Protein AF-A0A6B2TA87-F1 (afdb_monomer)

Radius of gyration: 15.41 Å; Cα contacts (8 Å, |Δi|>4): 138; chains: 1; bounding box: 38×28×46 Å

Solvent-accessible surface area (backbone atoms only — not comparable to full-atom values): 5506 Å² total; per-residue (Å²): 137,85,82,89,66,57,70,67,60,50,50,54,53,44,52,53,22,32,55,46,12,49,78,71,78,37,100,35,28,32,53,64,64,62,96,83,54,87,27,35,56,26,38,23,38,39,38,63,99,89,50,76,52,74,33,77,47,74,37,75,50,93,98,49,95,60,69,35,66,26,54,46,49,91,39,85,91,14,58,59,29,56,63,52,28,55,51,56,48,48,68,73,74,108

Secondary structure (DSSP, 8-state):
----S-HHHHHHHHHHHHHHHHHTT-SSEEEE--TTS-SSEEEEEEE-SS-EEEEEEE---TT--SPPP-TTTTSGGGTTSTTHHHHHHHHHH-

Sequence (94 aa):
SRRALDPQVAQEVADALRTAGKRMGVDVAAGRTGDQDRLRSAWFAGFSKDLSTAVTLFRLRPGEPQLLPLSGVAGKKSERGNVLPPRIWKEYEG

Mean predicted aligned error: 5.76 Å

Nearest PDB structures (foldseek):
  6od1-assembly1_B  TM=3.935E-01  e=6.612E-01  Escherichia coli K-12
  7obr-assembly1_t  TM=3.635E-01  e=7.073E-01  Canis lupus familiaris
  2ywq-assembly1_A  TM=4.211E-01  e=7.475E+00  Thermus thermophilus HB8
  1o8v-assembly1_A  TM=4.256E-01  e=4.360E+00  Echinococcus granulosus
  7uy5-assembly1_E  TM=3.720E-01  e=6.532E+00  Tetrahymena thermophila

pLDDT: mean 83.93, std 9.57, range [57.03, 97.19]

Foldseek 3Di:
DDDPDDPVVVVVLQVVQCVVQVVVVHRWRKDWDDPPPQQQKIKMWTDDPPDTDIDMDHDDDPPDPDTDHLQQPVHDVCRRNHVPHVVVVVVVVD

Structure (mmCIF, N/CA/C/O backbone):
data_AF-A0A6B2TA87-F1
#
_entry.id   AF-A0A6B2TA87-F1
#
loop_
_atom_site.group_PDB
_atom_site.id
_atom_site.type_symbol
_atom_site.label_atom_id
_atom_site.label_alt_id
_atom_site.label_comp_id
_atom_site.label_asym_id
_atom_site.label_entity_id
_atom_site.label_seq_id
_atom_site.pdbx_PDB_ins_code
_atom_site.Cartn_x
_atom_site.Cartn_y
_atom_site.Cartn_z
_atom_site.occupancy
_atom_site.B_iso_or_equiv
_atom_site.auth_seq_id
_atom_site.auth_comp_id
_atom_site.auth_asym_id
_atom_site.auth_atom_id
_atom_site.pdbx_PDB_model_num
ATOM 1 N N . SER A 1 1 ? -6.951 -7.588 -26.548 1.00 71.06 1 SER A N 1
ATOM 2 C CA . SER A 1 1 ? -6.954 -6.680 -25.381 1.00 71.06 1 SER A CA 1
ATOM 3 C C . SER A 1 1 ? -6.574 -5.279 -25.844 1.00 71.06 1 SER A C 1
ATOM 5 O O . SER A 1 1 ? -5.799 -5.154 -26.786 1.00 71.06 1 SER A O 1
ATOM 7 N N . ARG A 1 2 ? -7.142 -4.219 -25.251 1.00 90.44 2 ARG A N 1
ATOM 8 C CA . ARG A 1 2 ? -6.767 -2.827 -25.561 1.00 90.44 2 ARG A CA 1
ATOM 9 C C . ARG A 1 2 ? -5.613 -2.413 -24.649 1.00 90.44 2 ARG A C 1
ATOM 11 O O . ARG A 1 2 ? -5.714 -2.576 -23.437 1.00 90.44 2 ARG A O 1
ATOM 18 N N . ARG A 1 3 ? -4.526 -1.894 -25.223 1.00 92.69 3 ARG A N 1
ATOM 19 C CA . ARG A 1 3 ? -3.390 -1.363 -24.459 1.00 92.69 3 ARG A CA 1
ATOM 20 C C . ARG A 1 3 ? -3.819 -0.071 -23.750 1.00 92.69 3 ARG A C 1
ATOM 22 O O . ARG A 1 3 ? -4.302 0.843 -24.412 1.00 92.69 3 ARG A O 1
ATOM 29 N N . ALA A 1 4 ? -3.670 -0.024 -22.425 1.00 93.81 4 ALA A N 1
ATOM 30 C CA . ALA A 1 4 ? -4.055 1.132 -21.609 1.00 93.81 4 ALA A CA 1
ATOM 31 C C . ALA A 1 4 ? -2.977 2.230 -21.579 1.00 93.81 4 ALA A C 1
ATOM 33 O O . ALA A 1 4 ? -3.314 3.408 -21.572 1.00 93.81 4 ALA A O 1
ATOM 34 N N . LEU A 1 5 ? -1.698 1.839 -21.590 1.00 94.56 5 LEU A N 1
ATOM 35 C CA . LEU A 1 5 ? -0.539 2.733 -21.568 1.00 94.56 5 LEU A CA 1
ATOM 36 C C . LEU A 1 5 ? 0.515 2.271 -22.574 1.00 94.56 5 LEU A C 1
ATOM 38 O O . LEU A 1 5 ? 0.646 1.073 -22.845 1.00 94.56 5 LEU A O 1
ATOM 42 N N . ASP A 1 6 ? 1.289 3.221 -23.088 1.00 97.19 6 ASP A N 1
ATOM 43 C CA . ASP A 1 6 ? 2.517 2.925 -23.820 1.00 97.19 6 ASP A CA 1
ATOM 44 C C . ASP A 1 6 ? 3.481 2.079 -22.949 1.00 97.19 6 ASP A C 1
ATOM 46 O O . ASP A 1 6 ? 3.550 2.313 -21.736 1.00 97.19 6 ASP A O 1
ATOM 50 N N . PRO A 1 7 ? 4.197 1.076 -23.507 1.00 95.62 7 PRO A N 1
ATOM 51 C CA . PRO A 1 7 ? 5.132 0.255 -22.736 1.00 95.62 7 PRO A CA 1
ATOM 52 C C . PRO A 1 7 ? 6.176 1.059 -21.959 1.00 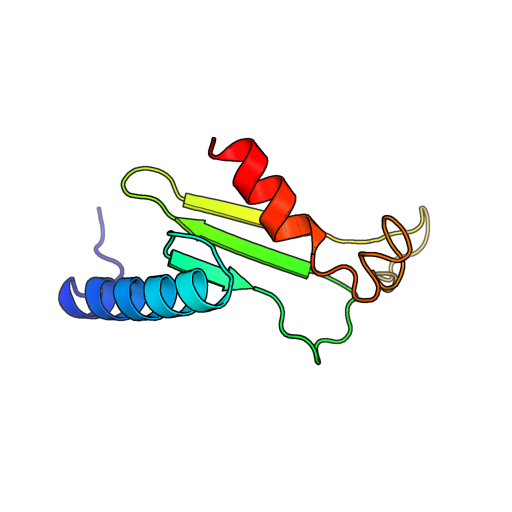95.62 7 PRO A C 1
ATOM 54 O O . PRO A 1 7 ? 6.492 0.696 -20.828 1.00 95.62 7 PRO A O 1
ATOM 57 N N . GLN A 1 8 ? 6.699 2.136 -22.548 1.00 96.56 8 GLN A N 1
ATOM 58 C CA . GLN A 1 8 ? 7.712 2.964 -21.908 1.00 96.56 8 GLN A CA 1
ATOM 59 C C . GLN A 1 8 ? 7.116 3.692 -20.701 1.00 96.56 8 GLN A C 1
ATOM 61 O O . GLN A 1 8 ? 7.682 3.645 -19.612 1.00 96.56 8 GLN A O 1
ATOM 66 N N . VAL A 1 9 ? 5.920 4.264 -20.858 1.00 96.50 9 VAL A N 1
ATOM 67 C CA . VAL A 1 9 ? 5.199 4.924 -19.757 1.00 96.50 9 VAL A CA 1
ATOM 68 C C . VAL A 1 9 ? 4.907 3.937 -18.625 1.00 96.50 9 VAL A C 1
ATOM 70 O O . VAL A 1 9 ? 5.097 4.256 -17.453 1.00 96.50 9 VAL A O 1
ATOM 73 N N . ALA A 1 10 ? 4.478 2.716 -18.954 1.00 93.31 10 ALA A N 1
ATOM 74 C CA . ALA A 1 10 ? 4.232 1.683 -17.950 1.00 93.31 10 ALA A CA 1
ATOM 75 C C . ALA A 1 10 ? 5.509 1.316 -17.172 1.00 93.31 10 ALA A C 1
ATOM 77 O O . ALA A 1 10 ? 5.457 1.140 -15.953 1.00 93.31 10 ALA A O 1
ATOM 78 N N . GLN A 1 11 ? 6.651 1.237 -17.859 1.00 94.06 11 GLN A N 1
ATOM 79 C CA . GLN A 1 11 ? 7.940 0.942 -17.240 1.00 94.06 11 GLN A CA 1
ATOM 80 C C . GLN A 1 11 ? 8.400 2.072 -16.308 1.00 94.06 11 GLN A C 1
ATOM 82 O O . GLN A 1 11 ? 8.776 1.807 -15.167 1.00 94.06 11 GLN A O 1
ATOM 87 N N . GLU A 1 12 ? 8.298 3.328 -16.745 1.00 95.62 12 GLU A N 1
ATOM 88 C CA . GLU A 1 12 ? 8.670 4.495 -15.935 1.00 95.62 12 GLU A CA 1
ATOM 89 C C . GLU A 1 12 ? 7.821 4.598 -14.657 1.00 95.62 12 GLU A C 1
ATOM 91 O O . GLU A 1 12 ? 8.350 4.811 -13.562 1.00 95.62 12 GLU A O 1
ATOM 96 N N . VAL A 1 13 ? 6.507 4.363 -14.765 1.00 92.69 13 VAL A N 1
ATOM 97 C CA . VAL A 1 13 ? 5.605 4.307 -13.604 1.00 92.69 13 VAL A CA 1
ATOM 98 C C . VAL A 1 13 ? 6.002 3.173 -12.656 1.00 92.69 13 VAL A C 1
ATOM 100 O O . VAL A 1 13 ? 6.033 3.368 -11.437 1.00 92.69 13 VAL A O 1
ATOM 103 N N . ALA A 1 14 ? 6.341 1.998 -13.193 1.00 91.81 14 ALA A N 1
ATOM 104 C CA . ALA A 1 14 ? 6.765 0.868 -12.379 1.00 91.81 14 ALA A CA 1
ATOM 105 C C . ALA A 1 14 ? 8.052 1.166 -11.601 1.00 91.81 14 ALA A C 1
ATOM 107 O O . ALA A 1 14 ? 8.134 0.865 -10.409 1.00 91.81 14 ALA A O 1
ATOM 108 N N . ASP A 1 15 ? 9.037 1.800 -12.231 1.00 92.81 15 ASP A N 1
ATOM 109 C CA . ASP A 1 15 ? 10.311 2.127 -11.589 1.00 92.81 15 ASP A CA 1
ATOM 110 C C . ASP A 1 15 ? 10.171 3.227 -10.530 1.00 92.81 15 ASP A C 1
ATOM 112 O O . ASP A 1 15 ? 10.767 3.136 -9.445 1.00 92.81 15 ASP A O 1
ATOM 116 N N . ALA A 1 16 ? 9.309 4.217 -10.777 1.00 92.19 16 ALA A N 1
ATOM 117 C CA . ALA A 1 16 ? 8.949 5.219 -9.778 1.00 92.19 16 ALA A CA 1
ATOM 118 C C . ALA A 1 16 ? 8.307 4.570 -8.538 1.00 92.19 16 ALA A C 1
ATOM 120 O O . ALA A 1 16 ? 8.702 4.855 -7.402 1.00 92.19 16 ALA A O 1
ATOM 121 N N . LEU A 1 17 ? 7.369 3.641 -8.742 1.00 90.94 17 LEU A N 1
ATOM 122 C CA . LEU A 1 17 ? 6.702 2.930 -7.653 1.00 90.94 17 LEU A CA 1
ATOM 123 C C . LEU A 1 17 ? 7.642 1.965 -6.914 1.00 90.94 17 LEU A C 1
ATOM 125 O O . LEU A 1 17 ? 7.544 1.857 -5.693 1.00 90.94 17 LEU A O 1
ATOM 129 N N . ARG A 1 18 ? 8.588 1.299 -7.594 1.00 90.06 18 ARG A N 1
ATOM 130 C CA . ARG A 1 18 ? 9.631 0.484 -6.930 1.00 90.06 18 ARG A CA 1
ATOM 131 C C . ARG A 1 18 ? 10.527 1.340 -6.045 1.00 90.06 18 ARG A C 1
ATOM 133 O O . ARG A 1 18 ? 10.874 0.943 -4.936 1.00 90.06 18 ARG A O 1
ATOM 140 N N . THR A 1 19 ? 10.884 2.534 -6.511 1.00 90.31 19 THR A N 1
ATOM 141 C CA . THR A 1 19 ? 11.660 3.494 -5.716 1.00 90.31 19 THR A CA 1
ATOM 142 C C . THR A 1 19 ? 10.887 3.931 -4.472 1.00 90.31 19 THR A C 1
ATOM 144 O O . THR A 1 19 ? 11.461 4.008 -3.383 1.00 90.31 19 THR A O 1
ATOM 147 N N . ALA A 1 20 ? 9.582 4.178 -4.607 1.00 86.44 20 ALA A N 1
ATOM 148 C CA . ALA A 1 20 ? 8.713 4.482 -3.476 1.00 86.44 20 ALA A CA 1
ATOM 149 C C . ALA A 1 20 ? 8.628 3.309 -2.485 1.00 86.44 20 ALA A C 1
ATOM 151 O O . ALA A 1 20 ? 8.805 3.528 -1.287 1.00 86.44 20 ALA A O 1
ATOM 152 N N . GLY A 1 21 ? 8.457 2.076 -2.971 1.00 83.81 21 GLY A N 1
ATOM 153 C CA . GLY A 1 21 ? 8.450 0.871 -2.139 1.00 83.81 21 GLY A CA 1
ATOM 154 C C . GLY A 1 21 ? 9.741 0.685 -1.344 1.00 83.81 21 GLY A C 1
ATOM 155 O O . GLY A 1 21 ? 9.692 0.526 -0.124 1.00 83.81 21 GLY A O 1
ATOM 156 N N . LYS A 1 22 ? 10.908 0.839 -1.983 1.00 85.69 22 LYS A N 1
ATOM 157 C CA . LYS A 1 22 ? 12.212 0.752 -1.298 1.00 85.69 22 LYS A CA 1
ATOM 158 C C . LYS A 1 22 ? 12.335 1.745 -0.144 1.00 85.69 22 LYS A C 1
ATOM 160 O O . LYS A 1 22 ? 12.799 1.384 0.934 1.00 85.69 22 LYS A O 1
ATOM 165 N N . ARG A 1 23 ? 11.864 2.986 -0.324 1.00 82.31 23 ARG A N 1
ATOM 166 C CA . ARG A 1 23 ? 11.827 4.003 0.752 1.00 82.31 23 ARG A CA 1
ATOM 167 C C . ARG A 1 23 ? 10.900 3.618 1.908 1.00 82.31 23 ARG A C 1
ATOM 169 O O . ARG A 1 23 ? 11.056 4.137 3.007 1.00 82.31 23 ARG A O 1
ATOM 176 N N . MET A 1 24 ? 9.943 2.729 1.662 1.00 75.19 24 MET A N 1
ATOM 177 C CA . MET A 1 24 ? 9.028 2.172 2.659 1.00 75.19 24 MET A CA 1
ATOM 178 C C . MET A 1 24 ? 9.521 0.834 3.237 1.00 75.19 24 MET A C 1
ATOM 180 O O . MET A 1 24 ? 8.827 0.250 4.066 1.00 75.19 24 MET A O 1
ATOM 184 N N . GLY A 1 25 ? 10.701 0.350 2.827 1.00 77.44 25 GLY A N 1
ATOM 185 C CA . GLY A 1 25 ? 11.256 -0.930 3.271 1.00 77.44 25 GLY A CA 1
ATOM 186 C C . GLY A 1 25 ? 10.563 -2.154 2.666 1.00 77.44 25 GLY A C 1
ATOM 187 O O . GLY A 1 25 ? 10.550 -3.211 3.296 1.00 77.44 25 GLY A O 1
ATOM 188 N N . VAL A 1 26 ? 9.956 -2.014 1.482 1.00 75.12 26 VAL A N 1
ATOM 189 C CA . VAL A 1 26 ? 9.337 -3.120 0.736 1.00 75.12 26 VAL A CA 1
ATOM 190 C C . VAL A 1 26 ? 9.925 -3.216 -0.674 1.00 75.12 26 VAL A C 1
ATOM 192 O O . VAL A 1 26 ? 10.066 -2.209 -1.364 1.00 75.12 26 VAL A O 1
ATOM 195 N N . ASP A 1 27 ? 10.244 -4.427 -1.129 1.00 75.75 27 ASP A N 1
ATOM 196 C CA . ASP A 1 27 ? 10.870 -4.674 -2.441 1.00 75.75 27 ASP A CA 1
ATOM 197 C C . ASP A 1 27 ? 9.845 -4.823 -3.578 1.00 75.75 27 ASP A C 1
ATOM 199 O O . ASP A 1 27 ? 9.991 -5.639 -4.487 1.00 75.75 27 ASP A O 1
ATOM 203 N N . VAL A 1 28 ? 8.785 -4.014 -3.540 1.00 78.12 28 VAL A N 1
ATOM 204 C CA . VAL A 1 28 ? 7.710 -4.018 -4.540 1.00 78.12 28 VAL A CA 1
ATOM 205 C C . VAL A 1 28 ? 7.370 -2.610 -4.991 1.00 78.12 28 VAL A C 1
ATOM 207 O O . VAL A 1 28 ? 7.673 -1.626 -4.318 1.00 78.12 28 VAL A O 1
ATOM 210 N N . ALA A 1 29 ? 6.739 -2.498 -6.155 1.00 75.25 29 ALA A N 1
ATOM 211 C CA . ALA A 1 29 ? 6.230 -1.225 -6.628 1.00 75.25 29 ALA A CA 1
ATOM 212 C C . ALA A 1 29 ? 4.998 -0.840 -5.810 1.00 75.25 29 ALA A C 1
ATOM 214 O O . ALA A 1 29 ? 4.021 -1.578 -5.855 1.00 75.25 29 ALA A O 1
ATOM 215 N N . ALA A 1 30 ? 5.036 0.269 -5.063 1.00 77.00 30 ALA A N 1
ATOM 216 C CA . ALA A 1 30 ? 3.969 0.588 -4.118 1.00 77.00 30 ALA A CA 1
ATOM 217 C C . ALA A 1 30 ? 3.643 2.079 -3.970 1.00 77.00 30 ALA A C 1
ATOM 219 O O . ALA A 1 30 ? 4.512 2.948 -4.050 1.00 77.00 30 ALA A O 1
ATOM 220 N N . GLY A 1 31 ? 2.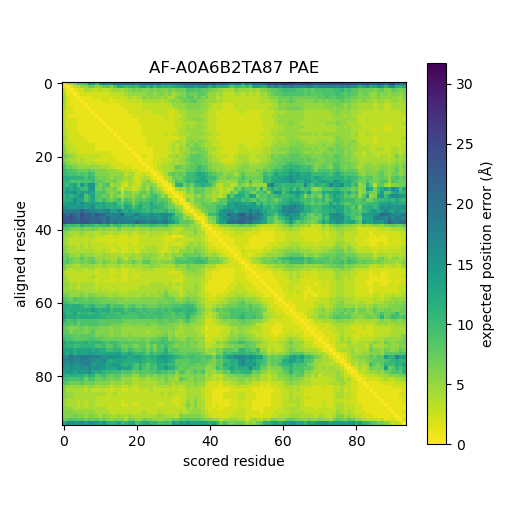372 2.353 -3.674 1.00 72.12 31 GLY A N 1
ATOM 221 C CA . GLY A 1 31 ? 1.877 3.639 -3.186 1.00 72.12 31 GLY A CA 1
ATOM 222 C C . GLY A 1 31 ? 1.124 3.467 -1.867 1.00 72.12 31 GLY A C 1
ATOM 223 O O . GLY A 1 31 ? 0.579 2.395 -1.592 1.00 72.12 31 GLY A O 1
ATOM 224 N N . ARG A 1 32 ? 1.071 4.527 -1.052 1.00 75.00 32 ARG A N 1
ATOM 225 C CA . ARG A 1 32 ? 0.300 4.540 0.198 1.00 75.00 32 ARG A CA 1
ATOM 226 C C . ARG A 1 32 ? -0.293 5.908 0.507 1.00 75.00 32 ARG A C 1
ATOM 228 O O . ARG A 1 32 ? 0.199 6.930 0.031 1.00 75.00 32 ARG A O 1
ATOM 235 N N . THR A 1 33 ? -1.265 5.928 1.414 1.00 72.06 33 THR A N 1
ATOM 236 C CA . THR A 1 33 ? -1.733 7.158 2.074 1.00 72.06 33 THR A CA 1
ATOM 237 C C . THR A 1 33 ? -0.580 7.886 2.762 1.00 72.06 33 THR A C 1
ATOM 239 O O . THR A 1 33 ? 0.158 7.272 3.535 1.00 72.06 33 THR A O 1
ATOM 242 N N . GLY A 1 34 ? -0.437 9.188 2.503 1.00 62.91 34 GLY A N 1
ATOM 243 C CA . GLY A 1 34 ? 0.578 10.042 3.116 1.00 62.91 34 GLY A CA 1
ATOM 244 C C . GLY A 1 34 ? 0.293 10.376 4.583 1.00 62.91 34 GLY A C 1
ATOM 245 O O . GLY A 1 34 ? -0.779 10.129 5.125 1.00 62.91 34 GLY A O 1
ATOM 246 N N . ASP A 1 35 ? 1.282 10.972 5.233 1.00 63.69 35 ASP A N 1
ATOM 247 C CA . ASP A 1 35 ? 1.267 11.268 6.668 1.00 63.69 35 ASP A CA 1
ATOM 248 C C . ASP A 1 35 ? 0.395 12.474 7.068 1.00 63.69 35 ASP A C 1
ATOM 250 O O . ASP A 1 35 ? 0.117 12.657 8.251 1.00 63.69 35 ASP A O 1
ATOM 254 N N . GLN A 1 36 ? -0.032 13.270 6.081 1.00 59.53 36 GLN A N 1
ATOM 255 C CA . GLN A 1 36 ? -0.855 14.481 6.228 1.00 59.53 36 GLN A CA 1
ATOM 256 C C . GLN A 1 36 ? -2.322 14.271 5.818 1.00 59.53 36 GLN A C 1
ATOM 258 O O . GLN A 1 36 ? -3.112 15.213 5.819 1.00 59.53 36 GLN A O 1
ATOM 263 N N . ASP A 1 37 ? -2.692 13.052 5.422 1.00 59.03 37 ASP A N 1
ATOM 264 C CA . ASP A 1 37 ? -4.054 12.758 4.987 1.00 59.03 37 ASP A CA 1
ATOM 265 C C . ASP A 1 37 ? -5.008 12.749 6.190 1.00 59.03 37 ASP A C 1
ATOM 267 O O . ASP A 1 37 ? -4.591 12.421 7.298 1.00 59.03 37 ASP A O 1
ATOM 271 N N . ARG A 1 38 ? -6.302 13.066 6.025 1.00 57.03 38 ARG A N 1
ATOM 272 C CA . ARG A 1 38 ? -7.253 13.203 7.165 1.00 57.03 38 ARG A CA 1
ATOM 273 C C . ARG A 1 38 ? -7.617 11.869 7.851 1.00 57.03 38 ARG A C 1
ATOM 275 O O . ARG A 1 38 ? -8.594 11.807 8.595 1.00 57.03 38 ARG A O 1
ATOM 282 N N . LEU A 1 39 ? -6.836 10.814 7.604 1.00 65.50 39 LEU A N 1
ATOM 283 C CA . LEU A 1 39 ? -6.818 9.491 8.242 1.00 65.50 39 LEU A CA 1
ATOM 284 C C . LEU A 1 39 ? -8.180 8.798 8.385 1.00 65.50 39 LEU A C 1
ATOM 286 O O . LEU A 1 39 ? -8.319 7.913 9.218 1.00 65.50 39 LEU A O 1
ATOM 290 N N . ARG A 1 40 ? -9.205 9.166 7.613 1.00 80.44 40 ARG A N 1
ATOM 291 C CA . ARG A 1 40 ? -10.501 8.453 7.611 1.00 80.44 40 ARG A CA 1
ATOM 292 C C . ARG A 1 40 ? -10.479 7.194 6.742 1.00 80.44 40 ARG A C 1
ATOM 294 O O . ARG A 1 40 ? -11.340 6.330 6.874 1.00 80.44 40 ARG A O 1
ATOM 301 N N . SER A 1 41 ? -9.466 7.087 5.892 1.00 84.75 41 SER A N 1
ATOM 302 C CA . SER A 1 41 ? -9.137 5.910 5.103 1.00 84.75 41 SER A CA 1
ATOM 303 C C . SER A 1 41 ? -7.624 5.783 5.001 1.00 84.75 41 SER A C 1
ATOM 305 O O . SER A 1 41 ? -6.919 6.793 4.977 1.00 84.75 41 SER A O 1
ATOM 307 N N . ALA A 1 42 ? -7.136 4.553 4.917 1.00 87.44 42 ALA A N 1
ATOM 308 C CA . ALA A 1 42 ? -5.744 4.263 4.615 1.00 87.44 42 ALA A CA 1
ATOM 309 C C . ALA A 1 42 ? -5.687 3.206 3.519 1.00 87.44 42 ALA A C 1
ATOM 311 O O . ALA A 1 42 ? -6.488 2.276 3.523 1.00 87.44 42 ALA A O 1
ATOM 312 N N . TRP A 1 43 ? -4.741 3.326 2.600 1.00 89.00 43 TRP A N 1
ATOM 313 C CA . TRP A 1 43 ? -4.582 2.394 1.496 1.00 89.00 43 TRP A CA 1
ATOM 314 C C . TRP A 1 43 ? -3.114 2.059 1.261 1.00 89.00 43 TRP A C 1
ATOM 316 O O . TRP A 1 43 ? -2.214 2.851 1.562 1.00 89.00 43 TRP A O 1
ATOM 326 N N . PHE A 1 44 ? -2.905 0.872 0.710 1.00 89.69 44 PHE A N 1
ATOM 327 C CA . PHE A 1 44 ? -1.653 0.421 0.134 1.00 89.69 44 PHE A CA 1
ATOM 328 C C . PHE A 1 44 ? -1.978 -0.347 -1.142 1.00 89.69 44 PHE A C 1
ATOM 330 O O . PHE A 1 44 ? -2.806 -1.257 -1.126 1.00 89.69 44 PHE A O 1
ATOM 337 N N . ALA A 1 45 ? -1.344 0.027 -2.244 1.00 91.81 45 ALA A N 1
ATOM 338 C CA . ALA A 1 45 ? -1.447 -0.699 -3.500 1.00 91.81 45 ALA A CA 1
ATOM 339 C C . ALA A 1 45 ? -0.043 -1.082 -3.932 1.00 91.81 45 ALA A C 1
ATOM 341 O O . ALA A 1 45 ? 0.829 -0.212 -3.990 1.00 91.81 45 ALA A O 1
ATOM 342 N N . GLY A 1 46 ? 0.155 -2.367 -4.209 1.00 90.44 46 GLY A N 1
ATOM 343 C CA . GLY A 1 46 ? 1.436 -2.909 -4.622 1.00 90.44 46 GLY A CA 1
ATOM 344 C C . GLY A 1 46 ? 1.290 -3.960 -5.710 1.00 90.44 46 GLY A C 1
ATOM 345 O O . GLY A 1 46 ? 0.238 -4.592 -5.830 1.00 90.44 46 GLY A O 1
ATOM 346 N N . PHE A 1 47 ? 2.343 -4.139 -6.503 1.00 89.12 47 PHE A N 1
ATOM 347 C CA . PHE A 1 47 ? 2.401 -5.219 -7.483 1.00 89.12 47 PHE A CA 1
ATOM 348 C C . PHE A 1 47 ? 3.763 -5.916 -7.512 1.00 89.12 47 PHE A C 1
ATOM 350 O O . PHE A 1 47 ? 4.820 -5.284 -7.388 1.00 89.12 47 PHE A O 1
ATOM 357 N N . SER A 1 48 ? 3.705 -7.232 -7.705 1.00 84.00 48 SER A N 1
ATOM 358 C CA . SER A 1 48 ? 4.814 -8.107 -8.075 1.00 84.00 48 SER A CA 1
ATOM 359 C C . SER A 1 48 ? 4.773 -8.381 -9.589 1.00 84.00 48 SER A C 1
ATOM 361 O O . SER A 1 48 ? 4.086 -7.685 -10.337 1.00 84.00 48 SER A O 1
ATOM 363 N N . LYS A 1 49 ? 5.547 -9.357 -10.082 1.00 81.81 49 LYS A N 1
ATOM 364 C CA . LYS A 1 49 ? 5.589 -9.672 -11.521 1.00 81.81 49 LYS A CA 1
ATOM 365 C C . LYS A 1 49 ? 4.229 -10.141 -12.051 1.00 81.81 49 LYS A C 1
ATOM 367 O O . LYS A 1 49 ? 3.837 -9.728 -13.139 1.00 81.81 49 LYS A O 1
ATOM 372 N N . ASP A 1 50 ? 3.535 -10.968 -11.272 1.00 85.06 50 ASP A N 1
ATOM 373 C CA . ASP A 1 50 ? 2.351 -11.701 -11.729 1.00 85.06 50 ASP A CA 1
ATOM 374 C C . ASP A 1 50 ? 1.086 -11.371 -10.913 1.00 85.06 50 ASP A C 1
ATOM 376 O O . ASP A 1 50 ? -0.012 -11.777 -11.292 1.00 85.06 50 ASP A O 1
ATOM 380 N N . LEU A 1 51 ? 1.211 -10.605 -9.819 1.00 88.75 51 LEU A N 1
ATOM 381 C CA . LEU A 1 51 ? 0.106 -10.264 -8.924 1.00 88.75 51 LEU A CA 1
ATOM 382 C C . LEU A 1 51 ? 0.064 -8.761 -8.624 1.00 88.75 51 LEU A C 1
ATOM 384 O O . LEU A 1 51 ? 1.081 -8.121 -8.369 1.00 88.75 51 LEU A O 1
ATOM 388 N N . SER A 1 52 ? -1.140 -8.195 -8.663 1.00 91.50 52 SER A N 1
ATOM 389 C CA . SER A 1 52 ? -1.432 -6.845 -8.179 1.00 91.50 52 SER A CA 1
ATOM 390 C C . SER A 1 52 ? -2.439 -6.940 -7.045 1.00 91.50 52 SER A C 1
ATOM 392 O O . SER A 1 52 ? -3.534 -7.463 -7.248 1.00 91.50 52 SER A O 1
ATOM 394 N N . THR A 1 53 ? -2.100 -6.377 -5.889 1.00 92.94 53 THR A N 1
ATOM 395 C CA . THR A 1 53 ? -2.979 -6.376 -4.716 1.00 92.94 53 THR A CA 1
ATOM 396 C C . THR A 1 53 ? -3.148 -4.955 -4.193 1.00 92.94 53 THR A C 1
ATOM 398 O O . THR A 1 53 ? -2.186 -4.200 -4.033 1.00 92.94 53 THR A O 1
ATOM 401 N N . ALA A 1 54 ? -4.393 -4.585 -3.900 1.00 93.69 54 ALA A N 1
ATOM 402 C CA . ALA A 1 54 ? -4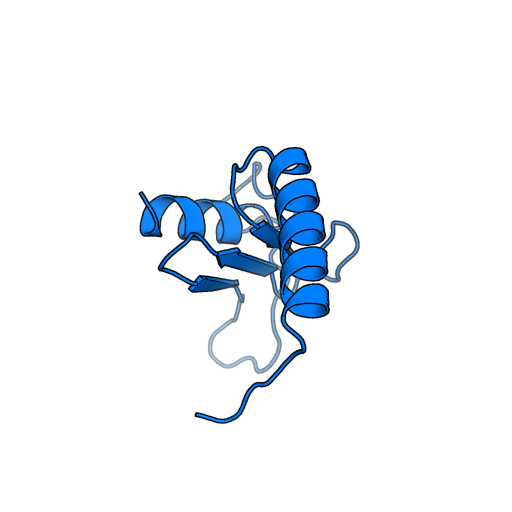.740 -3.317 -3.275 1.00 93.69 54 ALA A CA 1
ATOM 403 C C . ALA A 1 54 ? -5.503 -3.574 -1.975 1.00 93.69 54 ALA A C 1
ATOM 405 O O . ALA A 1 54 ? -6.509 -4.281 -1.961 1.00 93.69 54 ALA A O 1
ATOM 406 N N . VAL A 1 55 ? -5.029 -2.975 -0.886 1.00 92.44 55 VAL A N 1
ATOM 407 C CA . VAL A 1 55 ? -5.658 -3.031 0.433 1.00 92.44 55 VAL A CA 1
ATOM 408 C C . VAL A 1 55 ? -6.107 -1.630 0.812 1.00 92.44 55 VAL A C 1
ATOM 410 O O . VAL A 1 55 ? -5.294 -0.707 0.869 1.00 92.44 55 VAL A O 1
ATOM 413 N N . THR A 1 56 ? -7.387 -1.488 1.142 1.00 92.38 56 THR A N 1
ATOM 414 C CA . THR A 1 56 ? -7.953 -0.248 1.678 1.00 92.38 56 THR A CA 1
ATOM 415 C C . THR A 1 56 ? -8.640 -0.532 3.005 1.00 92.38 56 THR A C 1
ATOM 417 O O . THR A 1 56 ? -9.378 -1.503 3.144 1.00 92.38 56 THR A O 1
ATOM 420 N N . LEU A 1 57 ? -8.399 0.336 3.981 1.00 90.31 57 LEU A N 1
ATOM 421 C CA . LEU A 1 57 ? -8.961 0.278 5.316 1.00 90.31 57 LEU A CA 1
ATOM 422 C C . LEU A 1 57 ? -9.848 1.495 5.571 1.00 90.31 57 LEU A C 1
ATOM 424 O O . LEU A 1 57 ? -9.454 2.638 5.328 1.00 90.31 57 LEU A O 1
ATOM 428 N N . PHE A 1 58 ? -11.011 1.224 6.151 1.00 89.88 58 PHE A N 1
ATOM 429 C CA . PHE A 1 58 ? -11.978 2.204 6.627 1.00 89.88 58 PHE A CA 1
ATOM 430 C C . PHE A 1 58 ? -12.364 1.886 8.071 1.00 89.88 58 PHE A C 1
ATOM 432 O O . PHE A 1 58 ? -12.268 0.739 8.510 1.00 89.88 58 PHE A O 1
ATOM 439 N N . ARG A 1 59 ? -12.849 2.891 8.803 1.00 89.00 59 ARG A N 1
ATOM 440 C CA . ARG A 1 59 ? -13.464 2.698 10.119 1.00 89.00 59 ARG A CA 1
ATOM 441 C C . ARG A 1 59 ? -14.852 3.308 10.129 1.00 89.00 59 ARG A C 1
ATOM 443 O O . ARG A 1 59 ? -15.029 4.478 9.802 1.00 89.00 59 ARG A O 1
ATOM 450 N N . LEU A 1 60 ? -15.819 2.504 10.544 1.00 90.75 60 LEU A N 1
ATOM 451 C CA . LEU A 1 60 ? -17.235 2.845 10.577 1.00 90.75 60 LEU A CA 1
ATOM 452 C C . LEU A 1 60 ? -17.807 2.502 11.953 1.00 90.75 60 LEU A C 1
ATOM 454 O O . LEU A 1 60 ? -17.294 1.616 12.642 1.00 90.75 60 LEU A O 1
ATOM 458 N N . ARG A 1 61 ? -18.878 3.195 12.341 1.00 90.12 61 ARG A N 1
ATOM 459 C CA . ARG A 1 61 ? -19.762 2.779 13.432 1.00 90.12 61 ARG A CA 1
ATOM 460 C C . ARG A 1 61 ? -21.107 2.373 12.820 1.00 90.12 61 ARG A C 1
ATOM 462 O O . ARG A 1 61 ? -21.601 3.10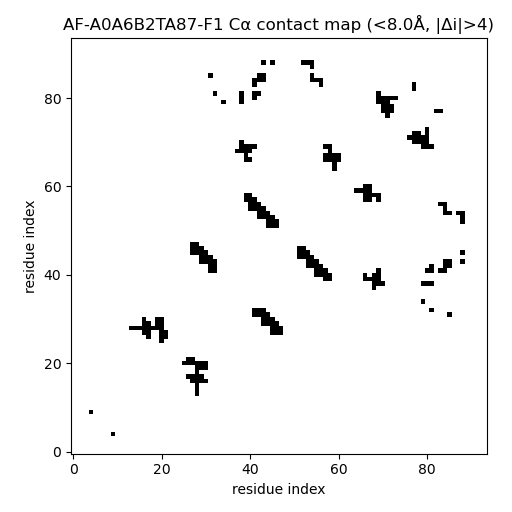7 11.967 1.00 90.12 61 ARG A O 1
ATOM 469 N N . PRO A 1 62 ? -21.705 1.238 13.222 1.00 92.25 62 PRO A N 1
ATOM 470 C CA . PRO A 1 62 ? -23.031 0.859 12.744 1.00 92.25 62 PRO A CA 1
ATOM 471 C C . PRO A 1 62 ? -24.053 1.983 12.959 1.00 92.25 62 PRO A C 1
ATOM 473 O O . PRO A 1 62 ? -24.092 2.580 14.032 1.00 92.25 62 PRO A O 1
ATOM 476 N N . GLY A 1 63 ? -24.860 2.270 11.937 1.00 92.38 63 GLY A N 1
ATOM 477 C CA . GLY A 1 63 ? -25.879 3.325 11.979 1.00 92.38 63 GLY A CA 1
ATOM 478 C C . GLY A 1 63 ? -25.368 4.752 11.741 1.00 92.38 63 GLY A C 1
ATOM 479 O O . GLY A 1 63 ? -26.187 5.660 11.643 1.00 92.38 63 GLY A O 1
ATOM 480 N N . GLU A 1 64 ? -24.056 4.971 11.596 1.00 90.19 64 GLU A N 1
ATOM 481 C CA . GLU A 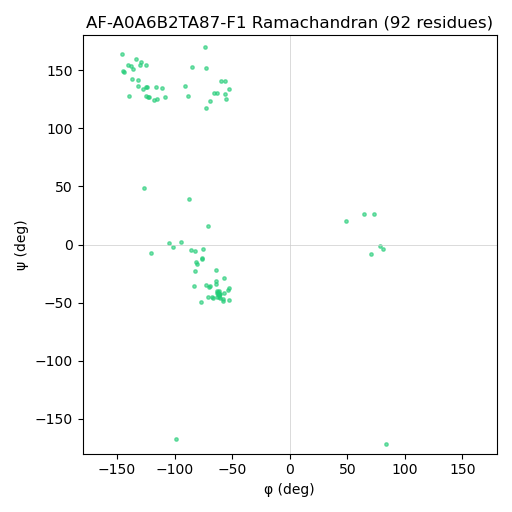1 64 ? -23.490 6.285 11.262 1.00 90.19 64 GLU A CA 1
ATOM 482 C C . GLU A 1 64 ? -22.959 6.312 9.817 1.00 90.19 64 GLU A C 1
ATOM 484 O O . GLU A 1 64 ? -22.133 5.468 9.461 1.00 90.19 64 GLU A O 1
ATOM 489 N N . PRO A 1 65 ? -23.368 7.284 8.975 1.00 86.69 65 PRO A N 1
ATOM 490 C CA . PRO A 1 65 ? -22.920 7.341 7.580 1.00 86.69 65 PRO A CA 1
ATOM 491 C C . PRO A 1 65 ? -21.483 7.868 7.406 1.00 86.69 65 PRO A C 1
ATOM 493 O O . PRO A 1 65 ? -20.909 7.770 6.323 1.00 86.69 65 PRO A O 1
ATOM 496 N N . GLN A 1 66 ? -20.882 8.435 8.454 1.00 87.75 66 GLN A N 1
ATOM 497 C CA . GLN A 1 66 ? -19.557 9.051 8.411 1.00 87.75 66 GLN A CA 1
ATOM 498 C C . GLN A 1 66 ? -18.420 8.076 8.741 1.00 87.75 66 GLN A C 1
ATOM 500 O O . GLN A 1 66 ? -18.446 7.358 9.740 1.00 87.75 66 GLN A O 1
ATOM 505 N N . LEU A 1 67 ? -17.344 8.153 7.951 1.00 88.19 67 LEU A N 1
ATOM 506 C CA . LEU A 1 67 ? -16.072 7.508 8.273 1.00 88.19 67 LEU A CA 1
ATOM 507 C C . LEU A 1 67 ? -15.440 8.128 9.523 1.00 88.19 67 LEU A C 1
ATOM 509 O O . LEU A 1 67 ? -15.265 9.350 9.619 1.00 88.19 67 LEU A O 1
ATOM 513 N N . LEU A 1 68 ? -15.038 7.262 10.446 1.00 88.00 68 LEU A N 1
ATOM 514 C CA . LEU A 1 68 ? -14.306 7.627 11.649 1.00 88.00 68 LEU A CA 1
ATOM 515 C C . LEU A 1 68 ? -12.797 7.724 11.362 1.00 88.00 68 LEU A C 1
ATOM 517 O O . LEU A 1 68 ? -12.287 7.015 10.493 1.00 88.00 68 LEU A O 1
ATOM 521 N N . PRO A 1 69 ? -12.046 8.541 12.121 1.00 85.88 69 PRO A N 1
ATOM 522 C CA . PRO A 1 69 ? -10.589 8.552 12.041 1.00 85.88 69 PRO A CA 1
ATOM 523 C C . PRO A 1 69 ? -9.976 7.185 12.386 1.00 85.88 69 PRO A C 1
ATOM 525 O O . PRO A 1 69 ? -10.391 6.516 13.340 1.00 85.88 69 PRO A O 1
ATOM 528 N N . LEU A 1 70 ? -8.937 6.802 11.648 1.00 83.88 70 LEU A N 1
ATOM 529 C CA . LEU A 1 70 ? -8.131 5.601 11.869 1.00 83.88 70 LEU A CA 1
ATOM 530 C C . LEU A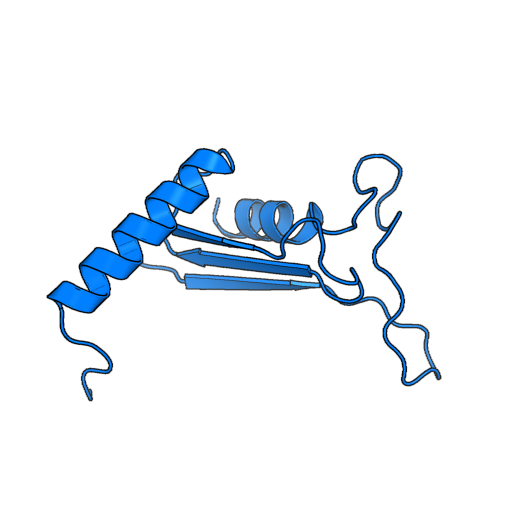 1 70 ? -7.042 5.793 12.931 1.00 83.88 70 LEU A C 1
ATOM 532 O O . LEU A 1 70 ? -6.380 4.827 13.307 1.00 83.88 70 LEU A O 1
ATOM 536 N N . SER A 1 71 ? -6.857 7.011 13.442 1.00 80.56 71 SER A N 1
ATOM 537 C CA . SER A 1 71 ? -5.904 7.291 14.516 1.00 80.56 71 SER A CA 1
ATOM 538 C C . SER A 1 71 ? -6.171 6.403 15.735 1.00 80.56 71 SER A C 1
ATOM 540 O O . SER A 1 71 ? -7.291 6.372 16.256 1.00 80.56 71 SER A O 1
ATOM 542 N N . GLY A 1 72 ? -5.147 5.673 16.181 1.00 77.69 72 GLY A N 1
ATOM 543 C CA . GLY A 1 72 ? -5.226 4.76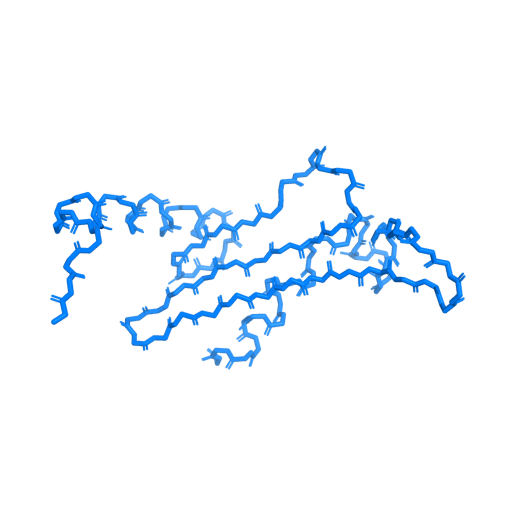0 17.325 1.00 77.69 72 GLY A CA 1
ATOM 544 C C . GLY A 1 72 ? -5.881 3.401 17.042 1.00 77.69 72 GLY A C 1
ATOM 545 O O . GLY A 1 72 ? -5.927 2.556 17.940 1.00 77.69 72 GLY A O 1
ATOM 546 N N . VAL A 1 73 ? -6.358 3.141 15.818 1.00 84.12 73 VAL A N 1
ATOM 547 C CA . VAL A 1 73 ? -6.812 1.797 15.414 1.00 84.12 73 VAL A CA 1
ATOM 548 C C . VAL A 1 73 ? -5.625 0.840 15.462 1.00 84.12 73 VAL A C 1
ATOM 550 O O . VAL A 1 73 ? -4.583 1.143 14.897 1.00 84.12 73 VAL A O 1
ATOM 553 N N . ALA A 1 74 ? -5.790 -0.320 16.105 1.00 78.88 74 ALA A N 1
ATOM 554 C CA . ALA A 1 74 ? -4.726 -1.292 16.394 1.00 78.88 74 ALA A CA 1
ATOM 555 C C . ALA A 1 74 ? -3.617 -0.797 17.355 1.00 78.88 74 ALA A C 1
ATOM 557 O O . ALA A 1 74 ? -2.497 -1.313 17.357 1.00 78.88 74 ALA A O 1
ATOM 558 N N . GLY A 1 75 ? -3.938 0.168 18.225 1.00 77.69 75 GLY A N 1
ATOM 559 C CA . GLY A 1 75 ? -3.104 0.550 19.368 1.00 77.69 75 GLY A CA 1
ATOM 560 C C . GLY A 1 75 ? -1.976 1.537 19.050 1.00 77.69 75 GLY A C 1
ATOM 561 O O . GLY A 1 75 ? -1.886 2.096 17.959 1.00 77.69 75 GLY A O 1
ATOM 562 N N . LYS A 1 76 ? -1.089 1.764 20.035 1.00 67.00 76 LYS A N 1
ATOM 563 C CA . LYS A 1 76 ? -0.091 2.860 20.031 1.00 67.00 76 LYS A CA 1
ATOM 564 C C . LYS A 1 76 ? 0.861 2.861 18.826 1.00 67.00 76 LYS A C 1
ATOM 566 O O . LYS A 1 76 ? 1.308 3.919 18.411 1.00 67.00 76 LYS A O 1
ATOM 57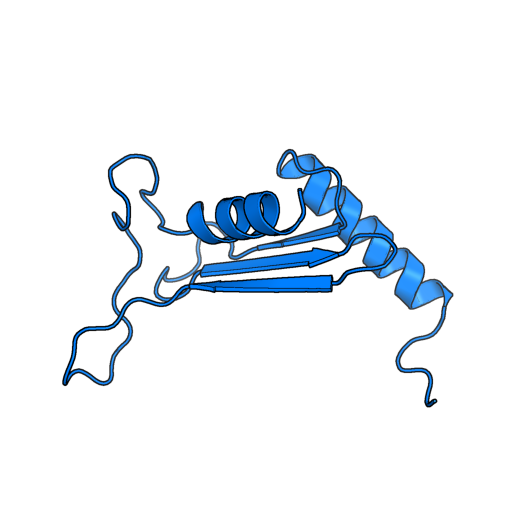1 N N . LYS A 1 77 ? 1.157 1.693 18.241 1.00 68.06 77 LYS A N 1
ATOM 572 C CA . LYS A 1 77 ? 2.041 1.562 17.062 1.00 68.06 77 LYS A CA 1
ATOM 573 C C . LYS 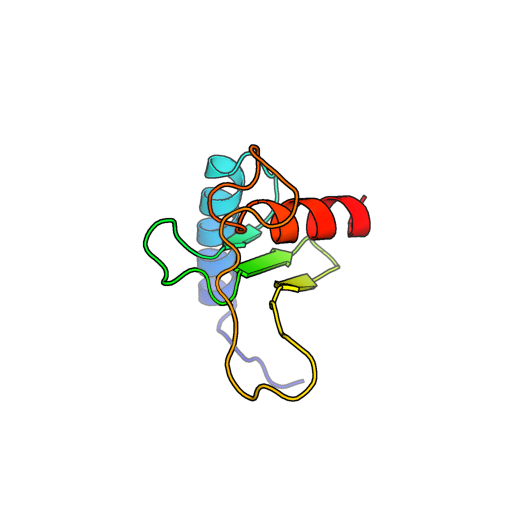A 1 77 ? 1.381 2.000 15.744 1.00 68.06 77 LYS A C 1
ATOM 575 O O . LYS A 1 77 ? 2.030 1.973 14.705 1.00 68.06 77 LYS A O 1
ATOM 580 N N . SER A 1 78 ? 0.100 2.358 15.778 1.00 72.19 78 SER A N 1
ATOM 581 C CA . SER A 1 78 ? -0.718 2.760 14.634 1.00 72.19 78 SER A CA 1
ATOM 582 C C . SER A 1 78 ? -1.356 4.123 14.923 1.00 72.19 78 SER A C 1
ATOM 584 O O . SER A 1 78 ? -2.557 4.346 14.776 1.00 72.19 78 SER A O 1
ATOM 586 N N . GLU A 1 79 ? -0.519 5.062 15.370 1.00 68.25 79 GLU A N 1
ATOM 587 C CA . GLU A 1 79 ? -0.932 6.416 15.755 1.00 68.25 79 GLU A CA 1
ATOM 588 C C . GLU A 1 79 ? -1.731 7.105 14.641 1.00 68.25 79 GLU A C 1
ATOM 590 O O . GLU A 1 79 ? -2.743 7.750 14.907 1.00 68.25 79 GLU A O 1
ATOM 595 N N . ARG A 1 80 ? -1.342 6.865 13.382 1.00 71.44 80 ARG A N 1
ATOM 596 C CA . ARG A 1 80 ? -2.020 7.391 12.193 1.00 71.44 80 ARG A CA 1
ATOM 597 C C . ARG A 1 80 ? -2.926 6.384 11.473 1.00 71.44 80 ARG A C 1
ATOM 599 O O . ARG A 1 80 ? -3.536 6.735 10.474 1.00 71.44 80 ARG A O 1
ATOM 606 N N . GLY A 1 81 ? -3.012 5.126 11.910 1.00 74.75 81 GLY A N 1
ATOM 607 C CA . GLY A 1 81 ? -3.849 4.115 11.243 1.00 74.75 81 GLY A CA 1
ATOM 608 C C . GLY A 1 81 ? -3.361 3.626 9.868 1.00 74.75 81 GLY A C 1
ATOM 609 O O . GLY A 1 81 ? -3.903 2.664 9.328 1.00 74.75 81 GLY A O 1
ATOM 610 N N . ASN A 1 82 ? -2.323 4.247 9.299 1.00 79.00 82 ASN A N 1
ATOM 611 C CA . ASN A 1 82 ? -1.810 3.969 7.952 1.00 79.00 82 ASN A CA 1
ATOM 612 C C . ASN A 1 82 ? -0.800 2.809 7.882 1.00 79.00 82 ASN A C 1
ATOM 614 O O . ASN A 1 82 ? -0.396 2.408 6.794 1.00 79.00 82 ASN A O 1
ATOM 618 N N . VAL A 1 83 ? -0.418 2.242 9.030 1.00 82.19 83 VAL A N 1
ATOM 619 C CA . VAL A 1 83 ? 0.526 1.117 9.118 1.00 82.19 83 VAL A CA 1
ATOM 620 C C . VAL A 1 83 ? -0.128 -0.239 8.824 1.00 82.19 83 VAL A C 1
ATOM 622 O O . VAL A 1 83 ? 0.570 -1.219 8.579 1.00 82.19 83 VAL A O 1
ATOM 625 N N . LEU A 1 84 ? -1.461 -0.325 8.865 1.00 86.19 84 LEU A N 1
ATOM 626 C CA . LEU A 1 84 ? -2.178 -1.595 8.723 1.00 86.19 84 LEU A CA 1
ATOM 627 C C . LEU A 1 84 ? -2.263 -2.095 7.273 1.00 86.19 84 LEU A C 1
ATOM 629 O O . LEU A 1 84 ? -1.884 -3.246 7.058 1.00 86.19 84 LEU A O 1
ATOM 633 N N . PRO A 1 85 ? -2.669 -1.283 6.272 1.00 89.88 85 PRO A N 1
ATOM 634 C CA . PRO A 1 85 ? -2.724 -1.744 4.884 1.00 89.88 85 PRO A CA 1
ATOM 635 C C . PRO A 1 85 ? -1.427 -2.380 4.350 1.00 89.88 85 PRO A C 1
ATOM 637 O O . PRO A 1 85 ? -1.521 -3.483 3.818 1.00 89.88 85 PRO A O 1
ATOM 640 N N . PRO A 1 86 ? -0.220 -1.792 4.529 1.00 86.62 86 PRO A N 1
ATOM 641 C CA . PRO A 1 86 ? 1.010 -2.425 4.043 1.00 86.62 86 PRO A CA 1
ATOM 642 C C . PRO A 1 86 ? 1.322 -3.756 4.740 1.00 86.62 86 PRO A C 1
ATOM 644 O O . PRO A 1 86 ? 1.893 -4.647 4.122 1.00 86.62 86 PRO A O 1
ATOM 647 N N . ARG A 1 87 ? 0.944 -3.922 6.017 1.00 87.25 87 ARG A N 1
ATOM 648 C CA . ARG A 1 87 ? 1.140 -5.191 6.739 1.00 87.25 87 ARG A CA 1
ATOM 649 C C . ARG A 1 87 ? 0.210 -6.284 6.231 1.00 87.25 87 ARG A C 1
ATOM 651 O O . ARG A 1 87 ? 0.670 -7.392 6.007 1.00 87.25 87 ARG A O 1
ATOM 658 N N . ILE A 1 88 ? -1.067 -5.956 6.038 1.00 90.00 88 ILE A N 1
ATOM 659 C CA . ILE A 1 88 ? -2.061 -6.885 5.482 1.00 90.00 88 ILE A CA 1
ATOM 660 C C . ILE A 1 88 ? -1.648 -7.303 4.071 1.00 90.00 88 ILE A C 1
ATOM 662 O O . ILE A 1 88 ? -1.678 -8.484 3.752 1.00 90.00 88 ILE A O 1
ATOM 666 N N . TRP A 1 89 ? -1.226 -6.339 3.248 1.00 90.31 89 TRP A N 1
ATOM 667 C CA . TRP A 1 89 ? -0.733 -6.603 1.900 1.00 90.31 89 TRP A CA 1
ATOM 668 C C . TRP A 1 89 ? 0.454 -7.570 1.922 1.00 90.31 89 TRP A C 1
ATOM 670 O O . TRP A 1 89 ? 0.434 -8.572 1.218 1.00 90.31 89 TRP A O 1
ATOM 680 N N . LYS A 1 90 ? 1.452 -7.308 2.780 1.00 86.62 90 LYS A N 1
ATOM 681 C CA . LYS A 1 90 ? 2.646 -8.155 2.890 1.00 86.62 90 LYS A CA 1
ATOM 682 C C . LYS A 1 90 ? 2.302 -9.583 3.314 1.00 86.62 90 LYS A C 1
ATOM 684 O O . LYS A 1 90 ? 2.826 -10.517 2.732 1.00 86.62 90 LYS A O 1
ATOM 689 N N . GLU A 1 91 ? 1.415 -9.738 4.293 1.00 89.44 91 GLU A N 1
ATOM 690 C CA . GLU A 1 91 ? 0.980 -11.058 4.765 1.00 89.44 91 GLU A CA 1
ATOM 691 C C . GLU A 1 91 ? 0.224 -11.846 3.683 1.00 89.44 91 GLU A C 1
ATOM 693 O O . GLU A 1 91 ? 0.324 -13.065 3.621 1.00 89.44 91 GLU A O 1
ATOM 698 N N . TYR A 1 92 ? -0.535 -11.159 2.825 1.00 89.44 92 TYR A N 1
ATOM 699 C CA . TYR A 1 92 ? -1.256 -11.797 1.722 1.00 89.44 92 TYR A CA 1
ATOM 700 C C . TYR A 1 92 ? -0.329 -12.243 0.580 1.00 89.44 92 TYR A C 1
ATOM 702 O O . TYR A 1 92 ? -0.590 -13.262 -0.053 1.00 89.44 92 TYR A O 1
ATOM 710 N N . GLU A 1 93 ? 0.731 -11.481 0.302 1.00 82.12 93 GLU A N 1
ATOM 711 C CA . GLU A 1 93 ? 1.640 -11.728 -0.829 1.00 82.12 93 GLU A CA 1
ATOM 712 C C . GLU A 1 93 ? 2.713 -12.794 -0.547 1.00 82.12 93 GLU A C 1
ATOM 714 O O . GLU A 1 93 ? 3.193 -13.412 -1.498 1.00 82.12 93 GLU A O 1
ATOM 719 N N . GLY A 1 94 ? 3.040 -13.052 0.727 1.00 67.81 94 GLY A N 1
ATOM 720 C CA . GLY A 1 94 ? 4.053 -14.033 1.152 1.00 67.81 94 GLY A CA 1
ATOM 721 C C . GLY A 1 94 ? 5.390 -13.411 1.533 1.00 67.81 94 GLY A C 1
ATOM 722 O O . GLY A 1 94 ? 6.071 -12.847 0.647 1.00 67.81 94 GLY A O 1
#